Protein AF-A0A0G0YDR2-F1 (afdb_monomer)

Structure (mmCIF, N/CA/C/O backbone):
data_AF-A0A0G0YDR2-F1
#
_entry.id   AF-A0A0G0YDR2-F1
#
loop_
_atom_site.group_PDB
_atom_site.id
_atom_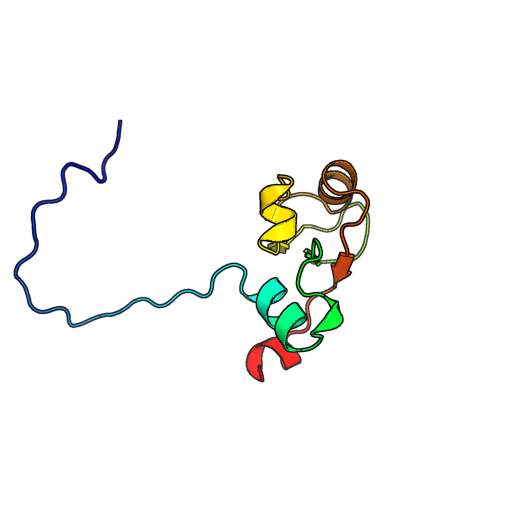site.type_symbol
_atom_site.label_atom_id
_atom_site.label_alt_id
_atom_site.label_comp_id
_atom_site.label_asym_id
_atom_site.label_entity_id
_atom_site.label_seq_id
_atom_site.pdbx_PDB_ins_code
_atom_site.Cartn_x
_atom_site.Cartn_y
_atom_site.Cartn_z
_atom_site.occupancy
_atom_site.B_iso_or_equiv
_atom_site.auth_seq_id
_atom_site.auth_comp_id
_atom_site.auth_asym_id
_atom_site.auth_atom_id
_atom_site.pdbx_PDB_model_num
ATOM 1 N N . MET A 1 1 ? -0.906 24.568 -13.720 1.00 46.62 1 MET A N 1
ATOM 2 C CA . MET A 1 1 ? -0.354 24.894 -1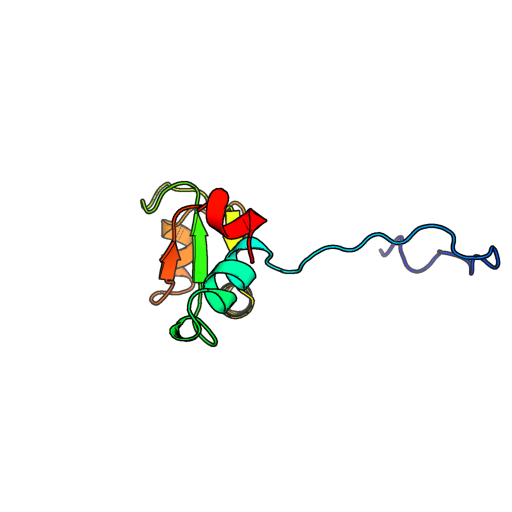5.050 1.00 46.62 1 MET A CA 1
ATOM 3 C C . MET A 1 1 ? 0.718 23.868 -15.361 1.00 46.62 1 MET A C 1
ATOM 5 O O . MET A 1 1 ? 1.742 23.845 -14.686 1.00 46.62 1 MET A O 1
ATOM 9 N N . ASP A 1 2 ? 0.388 22.952 -16.268 1.00 50.72 2 ASP A N 1
ATOM 10 C CA . ASP A 1 2 ? 1.125 21.727 -16.578 1.00 50.72 2 ASP A CA 1
ATOM 11 C C . ASP A 1 2 ? 2.478 22.003 -17.235 1.00 50.72 2 ASP A C 1
ATOM 13 O O . ASP A 1 2 ? 2.553 22.549 -18.329 1.00 50.72 2 ASP A O 1
ATOM 17 N N . LYS A 1 3 ? 3.562 21.553 -16.596 1.00 56.72 3 LYS A N 1
ATOM 18 C CA . LYS A 1 3 ? 4.899 21.491 -17.215 1.00 56.72 3 LYS A CA 1
ATOM 19 C C . LYS A 1 3 ? 5.047 20.334 -18.214 1.00 56.72 3 LYS A C 1
ATOM 21 O O . LYS A 1 3 ? 6.084 20.215 -18.852 1.00 56.72 3 LYS A O 1
ATOM 26 N N . LEU A 1 4 ? 4.042 19.465 -18.326 1.00 59.81 4 LEU A N 1
ATOM 27 C CA . LEU A 1 4 ? 4.079 18.280 -19.188 1.00 59.81 4 LEU A CA 1
ATOM 28 C C . LEU A 1 4 ? 3.563 18.548 -20.607 1.00 59.81 4 LEU A C 1
ATOM 30 O O . LEU A 1 4 ? 3.875 17.787 -21.514 1.00 59.81 4 LEU A O 1
ATOM 34 N N . THR A 1 5 ? 2.810 19.629 -20.817 1.00 62.28 5 THR A N 1
ATOM 35 C CA . THR A 1 5 ? 2.225 19.980 -22.121 1.00 62.28 5 THR A CA 1
ATOM 36 C C . THR A 1 5 ? 3.163 20.766 -23.043 1.00 62.28 5 THR A C 1
ATOM 38 O O . THR A 1 5 ? 2.803 20.996 -24.189 1.00 62.28 5 THR A O 1
ATOM 41 N N . ASP A 1 6 ? 4.355 21.152 -22.573 1.00 70.81 6 ASP A N 1
ATOM 42 C CA . ASP A 1 6 ? 5.366 21.911 -23.339 1.00 70.81 6 ASP A CA 1
ATOM 43 C C . ASP A 1 6 ? 6.619 21.072 -23.671 1.00 70.81 6 ASP A C 1
ATOM 45 O O . ASP A 1 6 ? 7.713 21.581 -23.910 1.00 70.81 6 ASP A O 1
ATOM 49 N N . LEU A 1 7 ? 6.493 19.743 -23.638 1.00 78.62 7 LEU A N 1
ATOM 50 C CA . LEU A 1 7 ? 7.574 18.851 -24.047 1.00 78.62 7 LEU A CA 1
ATOM 51 C C . LEU A 1 7 ? 7.483 18.615 -25.557 1.00 78.62 7 LEU A C 1
ATOM 53 O O . LEU A 1 7 ? 6.540 17.994 -26.047 1.00 78.62 7 LEU A O 1
ATOM 57 N N . SER A 1 8 ? 8.474 19.109 -26.301 1.00 84.50 8 SER A N 1
ATOM 58 C CA . SER A 1 8 ? 8.603 18.831 -27.730 1.00 84.50 8 SER A CA 1
ATOM 59 C C . SER A 1 8 ? 8.916 17.351 -27.980 1.00 84.50 8 SER A C 1
ATOM 61 O O . SER A 1 8 ? 9.534 16.667 -27.160 1.00 84.50 8 SER A O 1
ATOM 63 N N . PHE A 1 9 ? 8.471 16.835 -29.129 1.00 86.31 9 PHE A N 1
ATOM 64 C CA . PHE A 1 9 ? 8.760 15.462 -29.538 1.00 86.31 9 PHE A CA 1
ATOM 65 C C . PHE A 1 9 ? 10.278 15.227 -29.598 1.00 86.31 9 PHE A C 1
ATOM 67 O O . PHE A 1 9 ? 10.994 15.962 -30.276 1.00 86.31 9 PHE A O 1
ATOM 74 N N . ASN A 1 10 ? 10.766 14.191 -28.909 1.00 86.06 10 ASN A N 1
ATOM 75 C CA . ASN A 1 10 ? 12.165 13.775 -28.962 1.00 86.06 10 ASN A CA 1
ATOM 76 C C . ASN A 1 10 ? 12.340 12.678 -30.032 1.00 86.06 10 ASN A C 1
ATOM 78 O O . ASN A 1 10 ? 11.955 11.538 -29.776 1.00 86.06 10 ASN A O 1
ATOM 82 N N . PRO A 1 11 ? 12.938 12.976 -31.203 1.00 89.44 11 PRO A N 1
ATOM 83 C CA . PRO A 1 11 ? 13.089 12.010 -32.292 1.00 89.44 11 PRO A CA 1
ATOM 84 C C . PRO A 1 11 ? 14.246 11.022 -32.081 1.00 89.44 11 PRO A C 1
ATOM 86 O O . PRO A 1 11 ? 14.477 10.163 -32.931 1.00 89.44 11 PRO A O 1
ATOM 89 N N . LYS A 1 12 ? 15.030 11.158 -31.000 1.00 90.88 12 LYS A N 1
ATOM 90 C CA . LYS A 1 12 ? 16.158 10.256 -30.732 1.00 90.88 12 LYS A CA 1
ATOM 91 C C . LYS A 1 12 ? 15.645 8.834 -30.456 1.00 90.88 12 LYS A C 1
ATOM 93 O O . LYS A 1 12 ? 14.636 8.690 -29.765 1.00 90.88 12 LYS A O 1
ATOM 98 N N . PRO A 1 13 ? 16.348 7.784 -30.918 1.00 92.50 13 PRO A N 1
ATOM 99 C CA . PRO A 1 13 ? 15.983 6.406 -30.601 1.00 92.50 13 PRO A CA 1
ATOM 100 C C . PRO A 1 13 ? 15.911 6.168 -29.079 1.00 92.50 13 PRO A C 1
ATOM 102 O O . PRO A 1 13 ? 16.822 6.599 -28.364 1.00 92.50 13 PRO A O 1
ATOM 105 N N . PRO A 1 14 ? 14.871 5.487 -28.561 1.00 89.81 14 PRO A N 1
ATOM 106 C CA . PRO A 1 14 ? 14.770 5.173 -27.142 1.00 89.81 14 PRO A CA 1
ATOM 107 C C . PRO A 1 14 ? 15.767 4.068 -26.776 1.00 89.81 14 PRO A C 1
ATOM 109 O O . PRO A 1 14 ? 15.691 2.954 -27.286 1.00 89.81 14 PRO A O 1
ATOM 112 N N . THR A 1 15 ? 16.706 4.374 -25.883 1.00 95.06 15 THR A N 1
ATOM 113 C CA . THR A 1 15 ? 17.742 3.429 -25.421 1.00 95.06 15 THR A CA 1
ATOM 114 C C . THR A 1 15 ? 17.555 2.981 -23.973 1.00 95.06 15 THR A C 1
ATOM 116 O O . THR A 1 15 ? 18.247 2.072 -23.522 1.00 95.06 15 THR A O 1
ATOM 119 N N . LEU A 1 16 ? 16.626 3.605 -23.241 1.00 93.38 16 LEU A N 1
ATOM 120 C CA . LEU A 1 16 ? 16.364 3.350 -21.828 1.00 93.38 16 LEU A CA 1
ATOM 121 C C . LEU A 1 16 ? 14.860 3.223 -21.584 1.00 93.38 16 LEU A C 1
ATOM 123 O O . LEU A 1 16 ? 14.075 4.038 -22.068 1.00 93.38 16 LEU A O 1
ATOM 127 N N . MET A 1 17 ? 14.482 2.228 -20.785 1.00 93.38 17 MET A N 1
ATOM 128 C CA . MET A 1 17 ? 13.124 2.035 -20.294 1.00 93.38 17 MET A CA 1
ATOM 129 C C . MET A 1 17 ? 13.144 2.007 -18.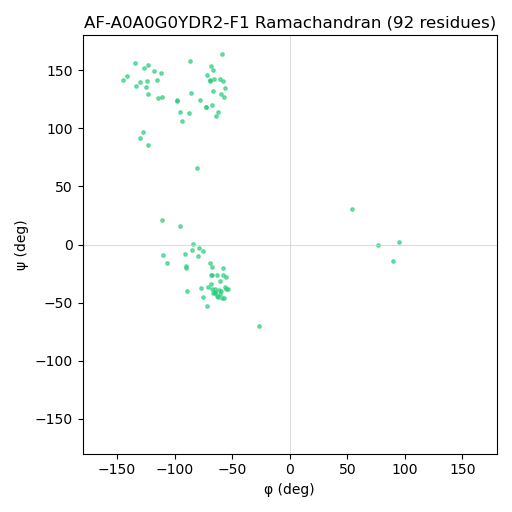767 1.00 93.38 17 MET A C 1
ATOM 131 O O . MET A 1 17 ? 13.922 1.266 -18.169 1.00 93.38 17 MET A O 1
ATOM 135 N N . LEU A 1 18 ? 12.277 2.806 -18.150 1.00 94.69 18 LEU A N 1
ATOM 136 C CA . LEU A 1 18 ? 11.959 2.703 -16.731 1.00 94.69 18 LEU A CA 1
ATOM 137 C C . LEU A 1 18 ? 10.660 1.910 -16.601 1.00 94.69 18 LEU A C 1
ATOM 139 O O . LEU A 1 18 ? 9.649 2.292 -17.188 1.00 94.69 18 LEU A O 1
ATOM 143 N N . ILE A 1 19 ? 10.695 0.825 -15.836 1.00 95.06 19 ILE A N 1
ATOM 144 C CA . ILE A 1 19 ? 9.517 0.020 -15.521 1.00 95.06 19 ILE A CA 1
ATOM 145 C C . ILE A 1 19 ? 9.272 0.148 -14.023 1.00 95.06 19 ILE A C 1
ATOM 147 O O . ILE A 1 19 ? 10.173 -0.107 -13.227 1.00 95.06 19 ILE A O 1
ATOM 151 N N . ASP A 1 20 ? 8.057 0.542 -13.659 1.00 95.12 20 ASP A N 1
ATOM 152 C CA . ASP A 1 20 ? 7.598 0.621 -12.276 1.00 95.12 20 ASP A CA 1
ATOM 153 C C . ASP A 1 20 ? 6.329 -0.216 -12.102 1.00 95.12 20 ASP A C 1
ATOM 155 O O . ASP A 1 20 ? 5.466 -0.260 -12.986 1.00 95.12 20 ASP A O 1
ATOM 159 N N . ILE A 1 21 ? 6.226 -0.901 -10.964 1.00 93.12 21 ILE A N 1
ATOM 160 C CA . ILE A 1 21 ? 5.080 -1.752 -10.652 1.00 93.12 21 ILE A CA 1
ATOM 161 C C . ILE A 1 21 ? 4.083 -0.950 -9.825 1.00 93.12 21 ILE A C 1
ATOM 163 O O . ILE A 1 21 ? 4.296 -0.643 -8.648 1.00 93.12 21 ILE A O 1
ATOM 167 N N . ASN A 1 22 ? 2.919 -0.707 -10.418 1.00 93.44 22 ASN A N 1
ATOM 168 C CA . ASN A 1 22 ? 1.832 -0.044 -9.723 1.00 93.44 22 ASN A CA 1
ATOM 169 C C . ASN A 1 22 ? 1.397 -0.825 -8.480 1.00 93.44 22 ASN A C 1
ATOM 171 O O . ASN A 1 22 ? 1.082 -2.015 -8.543 1.00 93.44 22 ASN A O 1
ATOM 175 N N . SER A 1 23 ? 1.313 -0.122 -7.348 1.00 95.50 23 SER A N 1
ATOM 176 C CA . SER A 1 23 ? 0.887 -0.719 -6.074 1.00 95.50 23 SER A CA 1
ATOM 177 C C . SER A 1 23 ? 1.706 -1.957 -5.676 1.00 95.50 23 SER A C 1
ATOM 179 O O . SER A 1 23 ? 1.175 -2.818 -4.982 1.00 95.50 23 SER A O 1
ATOM 181 N N . CYS A 1 24 ? 2.987 -2.012 -6.072 1.00 96.31 24 CYS A N 1
ATOM 182 C CA . CYS A 1 24 ? 3.893 -3.163 -5.977 1.00 96.31 24 CYS A CA 1
ATOM 183 C C . CYS A 1 24 ? 3.573 -4.162 -4.849 1.00 96.31 24 CYS A C 1
ATOM 185 O O . CYS A 1 24 ? 3.061 -5.243 -5.128 1.00 96.31 24 CYS A O 1
ATOM 187 N N . PHE A 1 25 ? 3.772 -3.798 -3.575 1.00 97.75 25 PHE A N 1
ATOM 188 C CA . PHE A 1 25 ? 3.593 -4.751 -2.470 1.00 97.75 25 PHE A CA 1
ATOM 189 C C . PHE A 1 25 ? 2.151 -5.241 -2.302 1.00 97.75 25 PHE A C 1
ATOM 191 O O . PHE A 1 25 ? 1.940 -6.418 -2.048 1.00 97.75 25 PHE A O 1
ATOM 198 N N . ALA A 1 26 ? 1.148 -4.380 -2.490 1.00 97.88 26 ALA A N 1
ATOM 199 C CA . ALA A 1 26 ? -0.247 -4.814 -2.408 1.00 97.88 26 ALA A CA 1
ATOM 200 C C . ALA A 1 26 ? -0.608 -5.769 -3.560 1.00 97.88 26 ALA A C 1
ATOM 202 O O . ALA A 1 26 ? -1.313 -6.751 -3.341 1.00 97.88 26 ALA A O 1
ATOM 203 N N . THR A 1 27 ? -0.082 -5.513 -4.762 1.00 97.06 27 THR A N 1
ATOM 204 C CA . THR A 1 27 ? -0.253 -6.393 -5.925 1.00 97.06 27 THR A CA 1
ATOM 205 C C . THR A 1 27 ? 0.428 -7.745 -5.700 1.00 97.06 27 THR A C 1
ATOM 207 O O . THR A 1 27 ? -0.163 -8.774 -6.013 1.00 97.06 27 THR A O 1
ATOM 210 N N . ILE A 1 28 ? 1.625 -7.769 -5.101 1.00 97.62 28 ILE A N 1
ATOM 211 C CA . ILE A 1 28 ? 2.317 -9.017 -4.746 1.00 97.62 28 ILE A CA 1
ATOM 212 C C . ILE A 1 28 ? 1.509 -9.821 -3.720 1.00 97.62 28 ILE A C 1
ATOM 214 O O . ILE A 1 28 ? 1.319 -11.021 -3.902 1.00 97.62 28 ILE A O 1
ATOM 218 N N . GLU A 1 29 ? 0.961 -9.180 -2.684 1.00 98.00 29 GLU A N 1
ATOM 219 C CA . GLU A 1 29 ? 0.083 -9.861 -1.718 1.00 98.00 29 GLU A CA 1
ATOM 220 C C . GLU A 1 29 ? -1.167 -10.451 -2.393 1.00 98.00 29 GLU A C 1
ATOM 222 O O . GLU A 1 29 ? -1.532 -11.598 -2.143 1.00 98.00 29 GLU A O 1
ATOM 227 N N . GLN A 1 30 ? -1.795 -9.709 -3.310 1.00 97.44 30 GLN A N 1
ATOM 228 C CA . GLN A 1 30 ? -2.937 -10.191 -4.099 1.00 97.44 30 GLN A CA 1
ATOM 229 C C . GLN A 1 30 ? -2.565 -11.293 -5.104 1.00 97.44 30 GLN A C 1
ATOM 231 O O . GLN A 1 30 ? -3.419 -12.097 -5.498 1.00 97.44 30 GLN A O 1
ATOM 236 N N . GLN A 1 31 ? -1.309 -11.334 -5.549 1.00 96.31 31 GLN A N 1
ATOM 237 C CA . GLN A 1 31 ? -0.792 -12.401 -6.394 1.00 96.31 31 GLN A CA 1
ATOM 238 C C . GLN A 1 31 ? -0.546 -13.673 -5.578 1.00 96.31 31 GLN A C 1
ATOM 240 O O . GLN A 1 31 ? -0.982 -14.744 -5.997 1.00 96.31 31 GLN A O 1
ATOM 245 N N . ALA A 1 32 ? 0.076 -13.546 -4.405 1.00 96.81 32 ALA A N 1
ATOM 246 C CA . ALA A 1 32 ? 0.348 -14.653 -3.493 1.00 96.81 32 ALA A CA 1
ATOM 247 C C . ALA A 1 32 ? -0.930 -15.235 -2.864 1.00 96.81 32 ALA A C 1
ATOM 249 O O . ALA A 1 32 ? -1.021 -16.441 -2.646 1.00 96.81 32 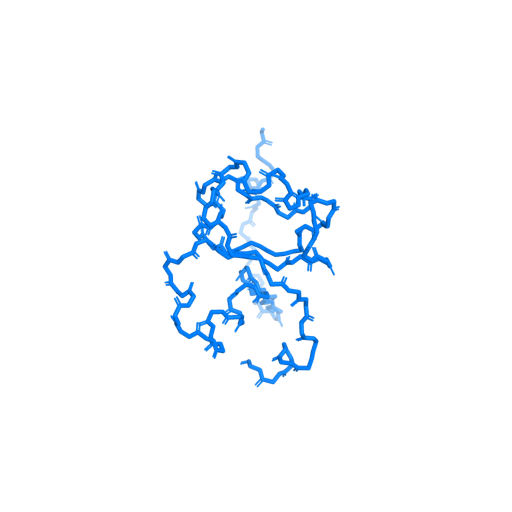ALA A O 1
ATOM 250 N N . ASN A 1 33 ? -1.935 -14.395 -2.607 1.00 97.19 33 ASN A N 1
ATOM 251 C CA . ASN A 1 33 ? -3.242 -14.812 -2.116 1.00 97.19 33 ASN A CA 1
ATOM 252 C C . ASN A 1 33 ? -4.370 -14.240 -2.997 1.00 97.19 33 ASN A C 1
ATOM 254 O O . ASN A 1 33 ? -4.837 -13.120 -2.763 1.00 97.19 33 ASN A O 1
ATOM 258 N N . PRO A 1 34 ? -4.881 -15.024 -3.970 1.00 97.25 34 PRO A N 1
ATOM 259 C CA . PRO A 1 34 ? -5.939 -14.582 -4.875 1.00 97.25 34 PRO A CA 1
ATOM 260 C C . PRO A 1 34 ? -7.243 -14.138 -4.200 1.00 97.25 34 PRO A C 1
ATOM 262 O O . PRO A 1 34 ? -7.998 -13.387 -4.813 1.00 97.25 34 PRO A O 1
ATOM 265 N N . GLN A 1 35 ? -7.507 -14.545 -2.952 1.00 98.12 35 GLN A N 1
ATOM 266 C CA . GLN A 1 35 ? -8.706 -14.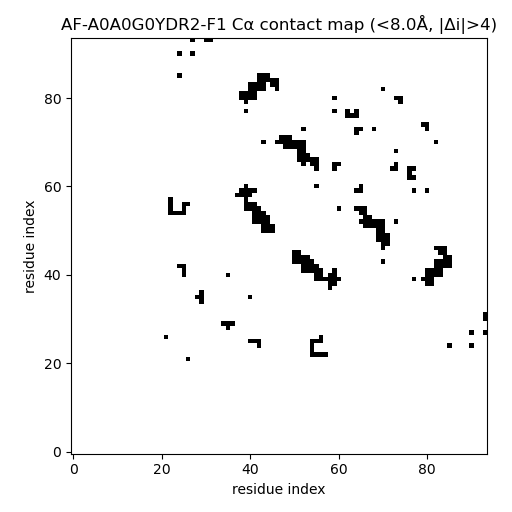126 -2.210 1.00 98.12 35 GLN A CA 1
ATOM 267 C C . GLN A 1 35 ? -8.697 -12.630 -1.861 1.00 98.12 35 GLN A C 1
ATOM 269 O O . GLN A 1 35 ? -9.742 -12.042 -1.604 1.00 98.12 35 GLN A O 1
ATOM 274 N N . LEU A 1 36 ? -7.526 -11.989 -1.890 1.00 98.12 36 LEU A N 1
ATOM 275 C CA . LEU A 1 36 ? -7.373 -10.556 -1.638 1.00 98.12 36 LEU A CA 1
ATOM 276 C C . LEU A 1 36 ? -7.722 -9.678 -2.854 1.00 98.12 36 LEU A C 1
ATOM 278 O O . LEU A 1 36 ? -7.793 -8.452 -2.742 1.00 98.12 36 LEU A O 1
ATOM 282 N N . ARG A 1 37 ? -7.915 -10.272 -4.036 1.00 97.88 37 ARG A N 1
ATOM 283 C CA . ARG A 1 37 ? -8.263 -9.534 -5.259 1.00 97.88 37 ARG A CA 1
ATOM 284 C C . ARG A 1 37 ? -9.684 -8.988 -5.151 1.00 97.88 37 ARG A C 1
ATOM 286 O O . ARG A 1 37 ? -10.561 -9.655 -4.608 1.00 97.88 37 ARG A O 1
ATOM 293 N N . GLY A 1 38 ? -9.915 -7.773 -5.646 1.00 97.56 38 GLY A N 1
ATOM 294 C CA . GLY A 1 38 ? -11.214 -7.103 -5.532 1.00 97.56 38 GLY A CA 1
ATOM 295 C C . GLY A 1 38 ? -11.507 -6.522 -4.145 1.00 97.56 38 GLY A C 1
ATOM 296 O O . GLY A 1 38 ? -12.551 -5.895 -3.968 1.00 97.56 38 GLY A O 1
ATOM 297 N N . HIS A 1 39 ? -10.597 -6.675 -3.177 1.00 98.19 39 HIS A N 1
ATOM 298 C CA . HIS A 1 39 ? -10.755 -6.169 -1.815 1.00 98.19 39 HIS A CA 1
ATOM 299 C C . HIS A 1 39 ? -9.760 -5.036 -1.520 1.00 98.19 39 HIS A C 1
ATOM 301 O O . HIS A 1 39 ? -8.631 -5.064 -2.015 1.00 98.19 39 HIS A O 1
ATOM 307 N N . PRO A 1 40 ? -10.126 -4.043 -0.686 1.00 98.56 40 PRO A N 1
ATOM 308 C CA . PRO A 1 40 ? -9.185 -3.034 -0.218 1.00 98.56 40 PRO A CA 1
ATOM 309 C C . PRO A 1 40 ? -8.082 -3.667 0.642 1.00 98.56 40 PRO A C 1
ATOM 311 O O . PRO A 1 40 ? -8.320 -4.094 1.771 1.00 98.56 40 PRO A O 1
ATOM 314 N N . VAL A 1 41 ? -6.860 -3.683 0.114 1.00 98.75 41 VAL A N 1
ATOM 315 C CA . VAL A 1 41 ? -5.640 -4.131 0.803 1.00 98.75 41 VAL A CA 1
ATOM 316 C C . VAL A 1 41 ? -4.661 -2.975 0.989 1.00 98.75 41 VAL A C 1
ATOM 318 O O . VAL A 1 41 ? -4.475 -2.159 0.077 1.00 98.75 41 VAL A O 1
ATOM 321 N N . ALA A 1 42 ? -3.999 -2.938 2.141 1.00 98.69 42 ALA A N 1
ATOM 322 C CA . ALA A 1 42 ? -2.836 -2.108 2.414 1.00 98.69 42 ALA A CA 1
ATOM 323 C C . ALA A 1 42 ? -1.703 -2.942 3.026 1.00 98.69 42 ALA A C 1
ATOM 325 O O . ALA A 1 42 ? -1.935 -3.775 3.898 1.00 98.69 42 ALA A O 1
ATOM 326 N N . VAL A 1 43 ? -0.470 -2.667 2.610 1.00 98.62 43 VAL A N 1
ATOM 327 C CA . VAL A 1 43 ? 0.737 -3.133 3.299 1.00 98.62 43 VAL A CA 1
ATOM 328 C C . VAL A 1 43 ? 1.229 -1.988 4.173 1.00 98.62 43 VAL A C 1
ATOM 330 O O . VAL A 1 43 ? 1.470 -0.891 3.665 1.00 98.62 43 VAL A O 1
ATOM 333 N N . ALA A 1 44 ? 1.370 -2.218 5.475 1.00 98.69 44 ALA A N 1
ATOM 334 C CA . ALA A 1 44 ? 1.797 -1.218 6.449 1.00 98.69 44 ALA A CA 1
ATOM 335 C C . ALA A 1 44 ? 3.045 -1.677 7.203 1.00 98.69 44 ALA A C 1
ATOM 337 O O . ALA A 1 44 ? 3.260 -2.870 7.357 1.00 98.69 44 ALA A O 1
ATOM 338 N N . ALA A 1 45 ? 3.851 -0.739 7.710 1.00 98.00 45 ALA A N 1
ATOM 339 C CA . ALA A 1 45 ? 5.046 -1.062 8.498 1.00 98.00 45 ALA A CA 1
ATOM 340 C C . ALA A 1 45 ? 4.719 -1.935 9.725 1.00 98.00 45 ALA A C 1
ATOM 342 O O . ALA A 1 45 ? 5.482 -2.832 10.066 1.00 98.00 45 ALA A O 1
ATOM 343 N N . TYR A 1 46 ? 3.562 -1.685 10.345 1.00 97.44 46 TYR A N 1
ATOM 344 C CA . TYR A 1 46 ? 3.019 -2.448 11.467 1.00 97.44 46 TYR A CA 1
ATOM 345 C C . TYR A 1 46 ? 1.491 -2.506 11.333 1.00 97.44 46 TYR A C 1
ATOM 347 O O . TYR A 1 46 ? 0.885 -1.491 10.978 1.00 97.44 46 TYR A O 1
ATOM 355 N N . ASP A 1 47 ? 0.859 -3.636 11.668 1.00 96.44 47 ASP A N 1
ATOM 356 C CA . ASP A 1 47 ? -0.608 -3.723 11.798 1.00 96.44 47 ASP A CA 1
ATOM 357 C C . ASP A 1 47 ? -1.059 -3.179 13.161 1.00 96.44 47 ASP A C 1
ATOM 359 O O . ASP A 1 47 ? -1.518 -3.881 14.059 1.00 96.44 47 ASP A O 1
ATOM 363 N N . THR A 1 48 ? -0.846 -1.881 13.344 1.00 98.12 48 THR A N 1
ATOM 364 C CA . THR A 1 48 ? -1.303 -1.126 14.509 1.00 98.12 48 THR A CA 1
ATOM 365 C C . THR A 1 48 ? -1.926 0.182 14.032 1.00 98.12 48 THR A C 1
ATOM 367 O O . THR A 1 48 ? -1.572 0.665 12.957 1.00 98.12 48 THR A O 1
ATOM 370 N N . PRO A 1 49 ? -2.820 0.825 14.808 1.00 98.06 49 PRO A N 1
ATOM 371 C CA . PRO A 1 49 ? -3.472 2.067 14.384 1.00 98.06 49 PRO A CA 1
ATOM 372 C C . PRO A 1 49 ? -2.506 3.200 13.989 1.00 98.06 49 PRO A C 1
ATOM 374 O O . PRO A 1 49 ? -2.864 4.046 13.169 1.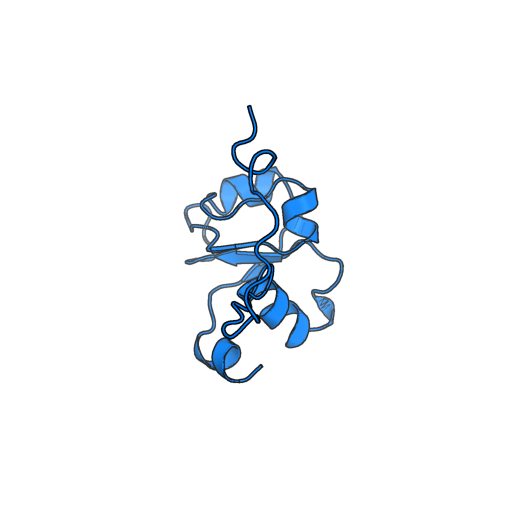00 98.06 49 PRO A O 1
ATOM 377 N N . SER A 1 50 ? -1.300 3.229 14.563 1.00 98.19 50 SER A N 1
ATOM 378 C CA . SER A 1 50 ? -0.247 4.211 14.277 1.00 98.19 50 SER A CA 1
ATOM 379 C C . SER A 1 50 ? 0.720 3.789 13.164 1.00 98.19 50 SER A C 1
ATOM 381 O O . SER A 1 50 ? 1.536 4.612 12.748 1.00 98.19 50 SER A O 1
ATOM 383 N N . GLY A 1 51 ? 0.638 2.548 12.674 1.00 98.19 51 GLY A N 1
ATOM 384 C CA . GLY A 1 51 ? 1.471 2.041 11.588 1.00 98.19 51 GLY A CA 1
ATOM 385 C C . GLY A 1 51 ? 1.283 2.839 10.297 1.00 98.19 51 GLY A C 1
ATOM 386 O O . GLY A 1 51 ? 0.176 3.267 9.979 1.00 98.19 51 GLY A O 1
ATOM 387 N N . CYS A 1 52 ? 2.370 3.054 9.557 1.00 98.56 52 CYS A N 1
ATOM 388 C CA . CYS A 1 52 ? 2.356 3.773 8.283 1.00 98.56 52 CYS A CA 1
ATOM 389 C C . CYS A 1 52 ? 2.025 2.821 7.129 1.00 98.56 52 CYS A C 1
ATOM 391 O O . CYS A 1 52 ? 2.660 1.773 7.003 1.00 98.56 52 CYS A O 1
ATOM 393 N N . ILE A 1 53 ? 1.072 3.192 6.275 1.00 98.75 53 ILE A N 1
ATOM 394 C CA . ILE A 1 53 ? 0.749 2.480 5.037 1.00 98.75 53 ILE A CA 1
ATOM 395 C C . ILE A 1 53 ? 1.863 2.731 4.016 1.00 98.75 53 ILE A C 1
ATOM 397 O O . ILE A 1 53 ? 2.088 3.861 3.586 1.00 98.75 53 ILE A O 1
ATOM 401 N N . LEU A 1 54 ? 2.539 1.662 3.603 1.00 98.12 54 LEU A N 1
ATOM 402 C CA . LEU A 1 54 ? 3.638 1.674 2.636 1.00 98.12 54 LEU A CA 1
ATOM 403 C C . LEU A 1 54 ? 3.117 1.516 1.203 1.00 98.12 54 LEU A C 1
ATOM 405 O O . LEU A 1 54 ? 3.564 2.203 0.287 1.00 98.12 54 LEU A O 1
ATOM 409 N N . ALA A 1 55 ? 2.125 0.646 1.012 1.00 98.12 55 ALA A N 1
ATOM 410 C CA . ALA A 1 55 ? 1.467 0.429 -0.269 1.00 98.12 55 ALA A CA 1
ATOM 411 C C . ALA A 1 55 ? -0.036 0.227 -0.073 1.00 98.12 55 ALA A C 1
ATOM 413 O O . ALA A 1 55 ? -0.469 -0.395 0.893 1.00 98.12 55 ALA A O 1
ATOM 414 N N . ALA A 1 56 ? -0.826 0.720 -1.022 1.00 98.44 56 ALA A N 1
ATOM 415 C CA . ALA A 1 56 ? -2.269 0.521 -1.069 1.00 98.44 56 ALA A CA 1
ATOM 416 C C . ALA A 1 56 ? -2.661 -0.079 -2.423 1.00 98.44 56 ALA A C 1
ATOM 418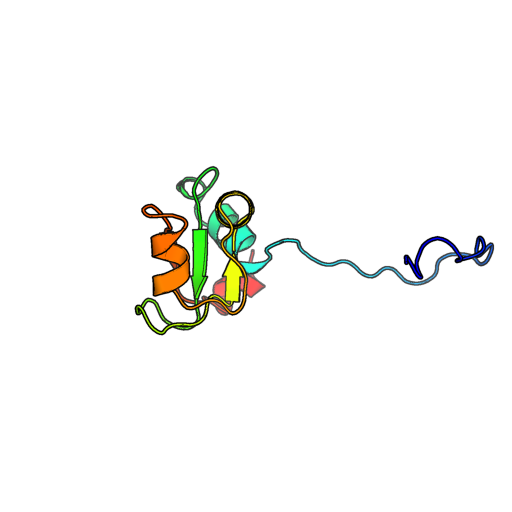 O O . ALA A 1 56 ? -2.181 0.369 -3.470 1.00 98.44 56 ALA A O 1
ATOM 419 N N . SER A 1 57 ? -3.533 -1.082 -2.396 1.00 98.56 57 SER A N 1
ATOM 420 C CA . SER A 1 57 ? -4.173 -1.672 -3.579 1.00 98.56 57 SER A CA 1
ATOM 421 C C . SER A 1 57 ? -4.978 -0.636 -4.367 1.00 98.56 57 SER A C 1
ATOM 423 O O . SER A 1 57 ? -5.297 0.448 -3.867 1.00 98.56 57 SER A O 1
ATOM 425 N N . TYR A 1 58 ? -5.330 -0.966 -5.607 1.00 97.88 58 TYR A N 1
ATOM 426 C CA . TYR A 1 58 ? -6.191 -0.110 -6.422 1.00 97.88 58 TYR A CA 1
ATOM 427 C C . TYR A 1 58 ? -7.559 0.108 -5.771 1.00 97.88 58 TYR A C 1
ATOM 429 O O . TYR A 1 58 ? -8.078 1.223 -5.781 1.00 97.88 58 TYR A O 1
ATOM 437 N N . GLU A 1 59 ? -8.125 -0.934 -5.175 1.00 98.50 59 GLU A N 1
ATOM 438 C CA . GLU A 1 59 ? -9.396 -0.906 -4.461 1.00 98.50 59 GLU A CA 1
ATOM 439 C C . GLU A 1 59 ? -9.332 0.032 -3.252 1.00 98.50 59 GLU A C 1
ATOM 441 O O . GLU A 1 59 ? -10.201 0.886 -3.090 1.00 98.50 59 GLU A O 1
ATOM 446 N N . ALA A 1 60 ? -8.259 -0.040 -2.457 1.00 98.56 60 ALA A N 1
ATOM 447 C CA . ALA A 1 60 ? -8.047 0.880 -1.341 1.00 98.56 60 ALA A CA 1
ATOM 448 C C . ALA A 1 60 ? -7.841 2.331 -1.816 1.00 98.56 60 ALA A C 1
ATOM 450 O O . ALA A 1 60 ? -8.424 3.259 -1.253 1.00 98.56 60 ALA A O 1
ATOM 451 N N . LYS A 1 61 ? -7.068 2.540 -2.891 1.00 98.44 61 LYS A N 1
ATOM 452 C CA . LYS A 1 61 ? -6.843 3.870 -3.486 1.00 98.44 61 LYS A CA 1
ATOM 453 C C . LYS A 1 61 ? -8.135 4.511 -3.990 1.00 98.44 61 LYS A C 1
ATOM 455 O O . LYS A 1 61 ? -8.321 5.710 -3.796 1.00 98.44 61 LYS A O 1
ATOM 460 N N . LYS A 1 62 ? -9.046 3.730 -4.587 1.00 98.31 62 LYS A N 1
ATOM 461 C CA . LYS A 1 62 ? -10.375 4.209 -5.019 1.00 98.31 62 LYS A CA 1
ATOM 462 C C . LYS A 1 62 ? -11.213 4.741 -3.854 1.00 98.31 62 LYS A C 1
ATOM 464 O O . LYS A 1 62 ? -11.978 5.676 -4.048 1.00 98.31 62 LYS A O 1
ATOM 469 N N . LEU A 1 63 ? -11.034 4.185 -2.656 1.00 98.44 63 LEU A N 1
ATOM 470 C CA . LEU A 1 63 ? -11.687 4.640 -1.423 1.00 98.44 63 LEU A CA 1
ATOM 471 C C . LEU A 1 63 ? -10.945 5.803 -0.737 1.00 98.44 63 LEU A C 1
ATOM 473 O O . LEU A 1 63 ? -11.371 6.284 0.307 1.00 98.44 63 LEU A O 1
ATOM 477 N N . GLY A 1 64 ? -9.837 6.275 -1.314 1.00 98.31 64 GLY A N 1
ATOM 478 C CA . GLY A 1 64 ? -9.074 7.417 -0.815 1.00 98.31 64 GLY A CA 1
ATOM 479 C C . GLY A 1 64 ? -7.891 7.064 0.087 1.00 98.31 64 GLY A C 1
ATOM 480 O O . GLY A 1 64 ? -7.209 7.982 0.545 1.00 98.31 64 GLY A O 1
ATOM 481 N N . VAL A 1 65 ? -7.601 5.778 0.318 1.00 98.62 65 VAL A N 1
ATOM 482 C CA . VAL A 1 65 ? -6.413 5.344 1.073 1.00 98.62 65 VAL A CA 1
ATOM 483 C C . VAL A 1 65 ? -5.142 5.687 0.289 1.00 98.62 65 VAL A C 1
ATOM 485 O O . VAL A 1 65 ? -5.032 5.392 -0.903 1.00 98.62 65 VAL A O 1
ATOM 488 N N . LYS A 1 66 ? -4.155 6.294 0.957 1.00 97.88 66 LYS A N 1
ATOM 489 C CA . LYS A 1 66 ? -2.886 6.730 0.350 1.00 97.88 66 LYS A CA 1
ATOM 490 C C . LYS A 1 66 ? -1.685 6.176 1.111 1.00 97.88 66 LYS A C 1
ATOM 492 O O . LYS A 1 66 ? -1.742 5.977 2.322 1.00 97.88 66 LYS A O 1
ATOM 497 N N . THR A 1 67 ? -0.575 5.988 0.400 1.00 96.44 67 THR A N 1
ATOM 498 C CA . THR A 1 67 ? 0.737 5.755 1.020 1.00 96.44 67 THR A CA 1
ATOM 499 C C . THR A 1 67 ? 1.093 6.926 1.942 1.00 96.44 67 THR A C 1
ATOM 501 O O . THR A 1 67 ? 0.800 8.078 1.623 1.00 96.44 67 THR A O 1
ATOM 504 N N . GLY A 1 68 ? 1.700 6.630 3.090 1.00 97.44 68 GLY A N 1
ATOM 505 C CA . GLY A 1 68 ? 2.048 7.608 4.122 1.00 97.44 68 GLY A CA 1
ATOM 506 C C . GLY A 1 68 ? 0.955 7.848 5.169 1.00 97.44 68 GLY A C 1
ATOM 507 O O . GLY A 1 68 ? 1.253 8.411 6.220 1.00 97.44 68 GLY A O 1
ATOM 508 N N . MET A 1 69 ? -0.287 7.407 4.929 1.00 98.44 69 MET A N 1
ATOM 509 C CA . MET A 1 69 ? -1.354 7.471 5.936 1.00 98.44 69 MET A CA 1
ATOM 510 C C . MET A 1 69 ? -1.084 6.521 7.099 1.00 98.44 69 MET A C 1
ATOM 512 O O . MET A 1 69 ? -0.471 5.463 6.935 1.00 98.44 69 MET A O 1
ATOM 516 N N . ARG A 1 70 ? -1.627 6.852 8.271 1.00 98.75 70 ARG A N 1
ATOM 517 C CA . ARG A 1 70 ? -1.727 5.896 9.374 1.00 98.75 70 ARG A CA 1
ATOM 518 C C . ARG A 1 70 ? -2.795 4.852 9.063 1.00 98.75 70 ARG A C 1
ATOM 520 O O . ARG A 1 70 ? -3.844 5.169 8.505 1.00 98.75 70 ARG A O 1
ATOM 527 N N . VAL A 1 71 ? -2.590 3.618 9.512 1.00 98.69 71 VAL A N 1
ATOM 528 C CA . VAL A 1 71 ? -3.573 2.529 9.382 1.00 98.69 71 VAL A CA 1
ATOM 529 C C . VAL A 1 71 ? -4.938 2.930 9.944 1.00 98.69 71 VAL A C 1
ATOM 531 O O . VAL A 1 71 ? -5.956 2.613 9.332 1.00 98.69 71 VAL A O 1
ATOM 534 N N . LYS A 1 72 ? -4.988 3.676 11.059 1.00 98.62 72 LYS A N 1
ATOM 535 C CA . LYS A 1 72 ? -6.251 4.208 11.601 1.00 98.62 72 LYS A CA 1
ATOM 536 C C . LYS A 1 72 ? -7.000 5.070 10.583 1.00 98.62 72 LYS A C 1
ATOM 538 O O . LYS A 1 72 ? -8.203 4.910 10.429 1.00 98.62 72 LYS A O 1
ATOM 543 N N . GLU A 1 73 ? -6.303 5.974 9.903 1.00 98.69 73 GLU A N 1
ATOM 544 C CA . GLU A 1 73 ? -6.890 6.865 8.893 1.00 98.69 73 GLU A CA 1
ATOM 545 C C . GLU A 1 73 ? -7.370 6.055 7.684 1.00 98.69 73 GLU A C 1
ATOM 547 O O . GLU A 1 73 ? -8.487 6.254 7.213 1.00 98.69 73 GLU A O 1
ATOM 552 N N . GLY A 1 74 ? -6.576 5.070 7.252 1.00 98.50 74 GLY A N 1
ATOM 553 C CA . GLY A 1 74 ? -6.963 4.137 6.195 1.00 98.50 74 GLY A CA 1
ATOM 554 C C . GLY A 1 74 ? -8.232 3.346 6.531 1.00 98.50 74 GLY A C 1
ATOM 555 O O . GLY A 1 74 ? -9.140 3.282 5.709 1.00 98.50 74 GLY A O 1
ATOM 556 N N . LYS A 1 75 ? -8.336 2.802 7.752 1.00 98.44 75 LYS A N 1
ATOM 557 C CA . LYS A 1 75 ? -9.525 2.064 8.221 1.00 98.44 75 LYS A CA 1
ATOM 558 C C . LYS A 1 75 ? -10.759 2.958 8.393 1.00 98.44 75 LYS A C 1
ATOM 560 O O . LYS A 1 75 ? -11.873 2.465 8.277 1.00 98.44 75 LYS A O 1
ATOM 565 N N . LEU A 1 76 ? -10.594 4.261 8.639 1.00 98.56 76 LEU A N 1
ATOM 566 C CA . LEU A 1 76 ? -11.719 5.206 8.648 1.00 98.56 76 LEU A CA 1
ATOM 567 C C . LEU A 1 76 ? -12.279 5.449 7.238 1.00 98.56 76 LEU A C 1
ATOM 569 O O . LEU A 1 76 ? -13.488 5.592 7.087 1.00 98.56 76 LEU A O 1
ATOM 573 N N . LEU A 1 77 ? -11.417 5.478 6.216 1.00 98.50 77 LEU A N 1
ATOM 574 C CA . LEU A 1 77 ? -11.821 5.633 4.812 1.00 98.50 77 LEU A CA 1
ATOM 575 C C . LEU A 1 77 ? -12.382 4.333 4.217 1.00 98.50 77 LEU A C 1
ATOM 577 O O . LEU A 1 77 ? -13.334 4.358 3.442 1.00 98.50 77 LEU A O 1
ATOM 581 N N . ALA A 1 78 ? -11.798 3.198 4.593 1.00 98.06 78 ALA A N 1
ATOM 582 C CA . ALA A 1 78 ? -12.189 1.867 4.154 1.00 98.06 78 ALA A CA 1
ATOM 583 C C . ALA A 1 78 ? -12.338 0.947 5.382 1.00 98.06 78 ALA A C 1
ATOM 585 O O . ALA A 1 78 ? -11.364 0.316 5.797 1.00 98.06 78 ALA A O 1
ATOM 586 N N . PRO A 1 79 ? -13.542 0.840 5.979 1.00 97.38 79 PRO A N 1
ATOM 587 C CA . PRO A 1 79 ? -13.767 0.033 7.186 1.00 97.38 79 PRO A CA 1
ATOM 588 C C . PRO A 1 79 ? -13.395 -1.448 7.043 1.00 97.38 79 PRO A C 1
ATOM 590 O O . PRO A 1 79 ? -13.044 -2.098 8.023 1.00 97.38 79 PRO A O 1
ATOM 593 N N . ASN A 1 80 ? -13.437 -1.975 5.818 1.00 97.31 80 ASN A N 1
ATOM 594 C CA . ASN A 1 80 ? -13.048 -3.337 5.456 1.00 97.31 80 ASN A CA 1
ATOM 595 C C . ASN A 1 80 ? -11.596 -3.454 4.943 1.00 97.31 80 ASN A C 1
ATOM 597 O O . ASN A 1 80 ? -11.254 -4.455 4.314 1.00 97.31 80 ASN A O 1
ATOM 601 N N . LEU A 1 81 ? -10.745 -2.446 5.174 1.00 98.56 81 LEU A N 1
ATOM 602 C CA . LEU A 1 81 ? -9.344 -2.458 4.752 1.00 98.56 81 LEU A CA 1
ATOM 603 C C . LEU A 1 81 ? -8.578 -3.596 5.430 1.00 98.56 81 LEU A C 1
ATOM 605 O O . LEU A 1 81 ? -8.343 -3.576 6.642 1.00 98.56 81 LEU A O 1
ATOM 609 N N . THR A 1 82 ? -8.132 -4.552 4.622 1.00 98.62 82 THR A N 1
ATOM 610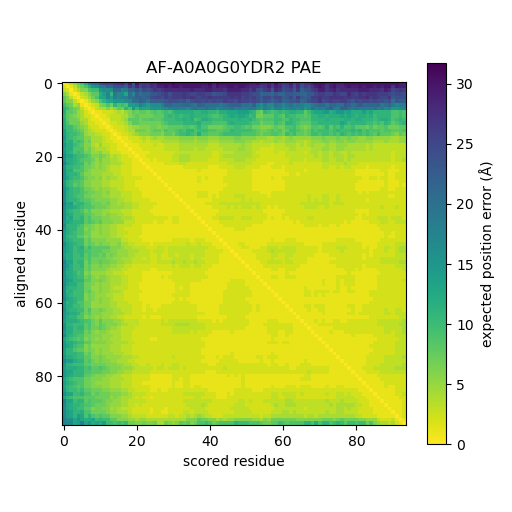 C CA . THR A 1 82 ? -7.211 -5.597 5.062 1.00 98.62 82 THR A CA 1
ATOM 611 C C . THR A 1 82 ? -5.809 -5.014 5.137 1.00 98.62 82 THR A C 1
ATOM 613 O O . THR A 1 82 ? -5.311 -4.452 4.161 1.00 98.62 82 THR A O 1
ATOM 616 N N . VAL A 1 83 ? -5.179 -5.129 6.304 1.00 98.62 83 VAL A N 1
ATOM 617 C CA . VAL A 1 83 ? -3.826 -4.627 6.546 1.00 98.62 83 VAL A CA 1
ATOM 618 C C . VAL A 1 83 ? -2.893 -5.814 6.712 1.00 98.62 83 VAL A C 1
ATOM 620 O O . VAL A 1 83 ? -3.158 -6.704 7.512 1.00 98.62 83 VAL A O 1
ATOM 623 N N . LEU A 1 84 ? -1.813 -5.818 5.941 1.00 98.50 84 LEU A N 1
ATOM 624 C CA . LEU A 1 84 ? -0.754 -6.819 5.995 1.00 98.50 84 LEU A CA 1
ATOM 625 C C . LEU A 1 84 ? 0.560 -6.141 6.385 1.00 98.50 84 LEU A C 1
ATOM 627 O O . LEU A 1 84 ? 0.793 -4.973 6.063 1.00 98.50 84 LEU A O 1
ATOM 631 N N . THR A 1 85 ? 1.428 -6.870 7.078 1.00 98.00 85 THR A N 1
ATOM 632 C CA . THR A 1 85 ? 2.803 -6.436 7.351 1.00 98.00 85 THR A CA 1
ATOM 633 C C . THR A 1 85 ? 3.732 -6.832 6.204 1.00 98.00 85 THR A C 1
ATOM 635 O O . THR A 1 85 ? 3.408 -7.760 5.464 1.00 98.00 85 THR A O 1
ATOM 638 N N . PRO A 1 86 ? 4.888 -6.170 6.024 1.00 96.75 86 PRO A N 1
ATOM 639 C CA . PRO A 1 86 ? 5.750 -6.421 4.883 1.00 96.75 86 PRO A CA 1
ATOM 640 C C . PRO A 1 86 ? 6.394 -7.805 4.970 1.00 96.75 86 PRO A C 1
ATOM 642 O O . PRO A 1 86 ? 6.844 -8.207 6.041 1.00 96.75 86 PRO A O 1
ATOM 645 N N . ASP A 1 87 ? 6.506 -8.483 3.831 1.00 97.06 87 ASP A N 1
ATOM 646 C CA . ASP A 1 87 ? 7.168 -9.781 3.696 1.00 97.06 87 ASP A CA 1
ATOM 647 C C . ASP A 1 87 ? 8.284 -9.693 2.638 1.00 97.06 87 ASP A C 1
ATOM 649 O O . ASP A 1 87 ? 8.060 -9.954 1.452 1.00 97.06 87 ASP A O 1
ATOM 653 N N . PRO A 1 88 ? 9.499 -9.263 3.034 1.00 95.88 88 PRO A N 1
ATOM 654 C CA . PRO A 1 88 ? 10.575 -8.995 2.086 1.00 95.88 88 PRO A CA 1
ATOM 655 C C . PRO A 1 88 ? 11.043 -10.216 1.296 1.00 95.88 88 PRO A C 1
ATOM 657 O O . PRO A 1 88 ? 11.590 -10.034 0.211 1.00 95.88 88 PRO A O 1
ATOM 660 N N . GLN A 1 89 ? 10.881 -11.427 1.837 1.00 96.44 89 GLN A N 1
ATOM 661 C CA . GLN A 1 89 ? 11.263 -12.647 1.131 1.00 96.44 89 GLN A CA 1
ATOM 662 C C . GLN A 1 89 ? 10.283 -12.898 -0.013 1.00 96.44 89 GLN A C 1
ATOM 664 O O . GLN A 1 89 ? 10.690 -12.944 -1.170 1.00 96.44 89 GLN A O 1
ATOM 669 N N . LYS A 1 90 ? 8.981 -12.914 0.291 1.00 95.56 90 LYS A N 1
ATOM 670 C CA . LYS A 1 90 ? 7.928 -13.079 -0.714 1.00 95.56 90 LYS A CA 1
ATOM 671 C C . LYS A 1 90 ? 8.010 -12.043 -1.834 1.00 95.56 90 LYS A C 1
ATOM 673 O O . LYS A 1 90 ? 7.803 -12.381 -2.991 1.00 95.56 90 LYS A O 1
ATOM 678 N N . TYR A 1 91 ? 8.354 -10.792 -1.524 1.00 95.12 91 TYR A N 1
ATOM 679 C CA . TYR A 1 91 ? 8.436 -9.727 -2.533 1.00 95.12 91 TYR A CA 1
ATOM 680 C C . TYR A 1 91 ? 9.584 -9.877 -3.535 1.00 95.12 91 TYR A C 1
ATOM 682 O O . TYR A 1 91 ? 9.589 -9.180 -4.544 1.00 95.12 91 TYR A O 1
ATOM 690 N N . ARG A 1 92 ? 10.574 -10.729 -3.251 1.00 93.38 92 ARG A N 1
ATOM 691 C CA . ARG A 1 92 ? 11.664 -11.036 -4.188 1.00 93.38 92 ARG A CA 1
ATOM 692 C C . ARG A 1 92 ? 11.347 -12.222 -5.094 1.00 93.38 92 ARG A C 1
ATOM 694 O O . ARG A 1 92 ? 11.991 -12.349 -6.130 1.00 93.38 92 ARG A O 1
ATOM 701 N N . ASP A 1 93 ? 10.392 -13.055 -4.690 1.00 91.62 93 ASP A N 1
ATOM 702 C CA . ASP A 1 93 ? 10.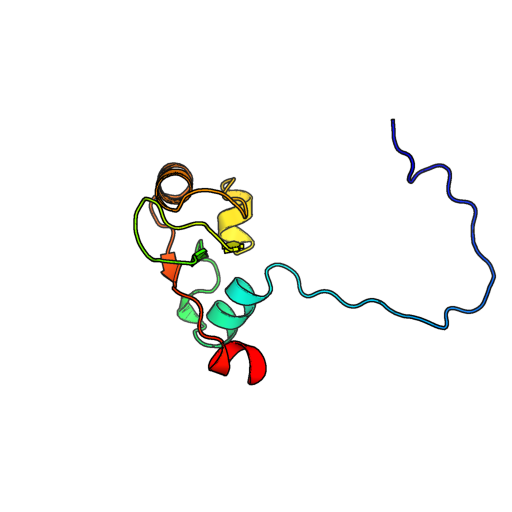151 -14.370 -5.287 1.00 91.62 93 ASP A CA 1
ATOM 703 C C . ASP A 1 93 ? 8.884 -14.422 -6.166 1.00 91.62 93 ASP A C 1
ATOM 705 O O . ASP A 1 93 ? 8.720 -15.369 -6.936 1.00 91.62 93 ASP A O 1
ATOM 709 N N . VAL A 1 94 ? 7.990 -13.430 -6.052 1.00 82.88 94 VAL A N 1
ATOM 710 C CA . VAL A 1 94 ? 6.720 -13.308 -6.803 1.00 82.88 94 VAL A CA 1
ATOM 711 C C . VAL A 1 94 ? 6.852 -12.317 -7.950 1.00 82.88 94 VAL A C 1
ATOM 713 O O . VAL A 1 94 ? 6.377 -12.656 -9.058 1.00 82.88 94 VAL A O 1
#

Nearest PDB structures (foldseek):
  5c5j-assembly1_F  TM=9.319E-01  e=1.048E-06  Escherichia coli
  6juq-assembly1_F  TM=9.272E-01  e=9.797E-07  Escherichia coli
  1k1s-assembly1_A  TM=9.186E-01  e=7.997E-07  Saccharolobus solfataricus
  4r8u-assembly2_B  TM=9.243E-01  e=4.644E-06  Escherichia coli K-12
  4irc-assembly1_F  TM=9.245E-01  e=9.776E-06  Escherichia coli K-12

pLDDT: mean 93.8, std 10.28, range [46.62, 98.75]

Organism: NCBI:txid1619131

Radius of gyration: 16.77 Å; Cα contacts (8 Å, |Δi|>4): 139; chains: 1; bounding box: 32×40×47 Å

Mean predicted aligned error: 5.02 Å

Sequence (94 aa):
MDKLTDLSFNPKPPTLMLIDINSCFATIEQQANPQLRGHPVAVAAYDTPSGCILAASYEAKKLGVKTGMRVKEGKLLAPNLTVLTPDPQKYRDV

Solvent-accessible surface area (backbone atoms only — not comparable to full-atom values): 5600 Å² total; per-residue (Å²): 135,73,81,74,81,74,65,74,89,73,88,67,82,85,86,78,82,89,86,80,68,78,39,46,65,23,49,50,52,29,64,80,38,64,84,48,54,98,42,31,31,30,28,16,79,38,89,41,60,80,18,39,22,70,22,36,18,71,54,22,38,75,50,67,36,53,61,74,36,33,40,46,60,38,37,71,56,32,80,77,49,44,70,38,59,80,53,76,67,59,73,74,76,114

Secondary structure (DSSP, 8-state):
--TTTT-----SPP-------TTHHHHHHHHH-GGGTTS-EEEESSSSTTPBEEEE-HHHHHTT--TT-BHHHHHHH-TT-EEE---TTHHHH-

InterPro domains:
  IPR001126 UmuC domain [PF00817] (19-94)
  IPR001126 UmuC domain [PS50173] (16-94)
  IPR043502 DNA/RNA polymerase superfamily [SSF56672] (15-94)
  IPR050116 DNA polymerase type-Y [PTHR11076] (15-94)

Foldseek 3Di:
DDPPVPDDDDPDDDPDDDDDDALQQLVLVCVVPVVCPPHWEFEWQDPDQQTFTQGTDPNLVVLPDDGRDGPVVSCVSPVRYHYHYDDVVSSVVD